Protein AF-A0A1L9VU82-F1 (afdb_monomer_lite)

Radius of gyration: 15.91 Å; chains: 1; bounding box: 41×44×39 Å

Organism: NCBI:txid1160497

Secondary structure (DSSP, 8-state):
-EEE-TTS-EEEEEP-S-TTSPPEEEEEESSS-TTS---HHHHHHHHHHTTS--SS-EEEEEE--TT-SS-TT-SS----GGG-GGGTT-SEEEEEEEPPTTT-TTEEEEEE-HHHHHHHHHHHHH-TTT-TT-EEEEEEPP--SS-EEEEEETTHHHHHHHHHHHHHHHHHHHHHT--

Foldseek 3Di:
DWDADPLGKIKDKQAAPAPVFFEEEQEDEPDDDCPAWPQVLSVLLVVVCSPDHFHHMYIYIHDYDPDPPDDPPDPDPPPPCPRCPVVLRHQAYETFTEDDCVPDQAEKEKEWAPVLSVLLVVLVVPDPPDHDPGHYHYHHDPDDSHTYMYIYYHPRNVSSNSSSRSVRVVSVVVVVVVD

Structure (mmCIF, N/CA/C/O backbone):
data_AF-A0A1L9VU82-F1
#
_entry.id   AF-A0A1L9VU82-F1
#
loop_
_atom_site.group_PDB
_atom_site.id
_atom_site.type_symbol
_atom_site.label_atom_id
_atom_site.label_alt_id
_atom_site.label_comp_id
_atom_site.label_asym_id
_atom_site.label_entity_id
_atom_site.label_seq_id
_atom_site.pdbx_PDB_ins_code
_atom_site.Cartn_x
_atom_site.Cartn_y
_atom_site.Cartn_z
_atom_site.occupancy
_atom_site.B_iso_or_equiv
_atom_site.auth_seq_id
_atom_site.auth_comp_id
_atom_site.auth_asym_id
_atom_site.auth_atom_id
_atom_site.pdbx_PDB_model_num
ATOM 1 N N . MET A 1 1 ? 2.979 -10.911 12.994 1.00 72.31 1 MET A N 1
ATOM 2 C CA . MET A 1 1 ? 2.728 -12.376 13.008 1.00 72.31 1 MET A CA 1
ATOM 3 C C . MET A 1 1 ? 3.046 -12.938 11.627 1.00 72.31 1 MET A C 1
ATOM 5 O O . MET A 1 1 ? 2.798 -12.221 10.667 1.00 72.31 1 MET A O 1
ATOM 9 N N . SER A 1 2 ? 3.612 -14.147 11.511 1.00 77.44 2 SER A N 1
ATOM 10 C CA . SER A 1 2 ? 3.849 -14.797 10.211 1.00 77.44 2 SER A CA 1
ATOM 11 C C . SER A 1 2 ? 2.883 -15.961 9.984 1.00 77.44 2 SER A C 1
ATOM 13 O O . SER A 1 2 ? 2.657 -16.769 10.884 1.00 77.44 2 SER A O 1
ATOM 15 N N . GLN A 1 3 ? 2.311 -16.044 8.785 1.00 80.44 3 GLN A N 1
ATOM 16 C CA . GLN A 1 3 ? 1.389 -17.103 8.375 1.00 80.44 3 GLN A CA 1
ATOM 17 C C . GLN A 1 3 ? 1.705 -17.534 6.942 1.00 80.44 3 GLN A C 1
ATOM 19 O O . GLN A 1 3 ? 2.102 -16.713 6.123 1.00 80.44 3 GLN A O 1
ATOM 24 N N . VAL A 1 4 ? 1.527 -18.818 6.635 1.00 79.19 4 VAL A N 1
ATOM 25 C CA . VAL A 1 4 ? 1.589 -19.332 5.261 1.00 79.19 4 VAL A CA 1
ATOM 26 C C . VAL A 1 4 ? 0.182 -19.739 4.847 1.00 79.19 4 VAL A C 1
ATOM 28 O O . VAL A 1 4 ? -0.491 -20.448 5.600 1.00 79.19 4 VAL A O 1
ATOM 31 N N . ASP A 1 5 ? -0.284 -19.266 3.694 1.00 71.88 5 ASP A N 1
ATOM 32 C CA . ASP A 1 5 ? -1.599 -19.647 3.178 1.00 71.88 5 ASP A CA 1
ATOM 33 C C . ASP A 1 5 ? -1.570 -20.995 2.437 1.00 71.88 5 ASP A C 1
ATOM 35 O O . ASP A 1 5 ? -0.529 -21.631 2.255 1.00 71.88 5 ASP A O 1
ATOM 39 N N . ARG A 1 6 ? -2.743 -21.460 1.998 1.00 70.25 6 ARG A N 1
ATOM 40 C CA . ARG A 1 6 ? -2.892 -22.755 1.310 1.00 70.25 6 ARG A CA 1
ATOM 41 C C . ARG A 1 6 ? -2.216 -22.809 -0.060 1.00 70.25 6 ARG A C 1
ATOM 43 O O . ARG A 1 6 ? -2.042 -23.897 -0.601 1.00 70.25 6 ARG A O 1
ATOM 50 N N . THR A 1 7 ? -1.869 -21.658 -0.622 1.00 70.19 7 THR A N 1
ATOM 51 C CA . THR A 1 7 ? -1.217 -21.530 -1.928 1.00 70.19 7 THR A CA 1
ATOM 52 C C . THR A 1 7 ? 0.298 -21.366 -1.814 1.00 70.19 7 THR A C 1
ATOM 54 O O . THR A 1 7 ? 0.990 -21.437 -2.827 1.00 70.19 7 THR A O 1
ATOM 57 N N . GLY A 1 8 ? 0.815 -21.239 -0.585 1.00 74.75 8 GLY A N 1
ATOM 58 C CA . GLY A 1 8 ? 2.235 -21.092 -0.289 1.00 74.75 8 GLY A CA 1
ATOM 59 C C . GLY A 1 8 ? 2.699 -19.641 -0.169 1.00 74.75 8 GLY A C 1
ATOM 60 O O . GLY A 1 8 ? 3.903 -19.417 -0.056 1.00 74.75 8 GLY A O 1
ATOM 61 N N . ASN A 1 9 ? 1.785 -18.662 -0.163 1.00 79.94 9 ASN A N 1
ATOM 62 C CA . ASN A 1 9 ? 2.158 -17.273 0.101 1.00 79.94 9 ASN A CA 1
ATOM 63 C C . ASN A 1 9 ? 2.529 -17.108 1.569 1.00 79.94 9 ASN A C 1
ATOM 65 O O . ASN A 1 9 ? 1.907 -17.714 2.444 1.00 79.94 9 ASN A O 1
ATOM 69 N N . ILE A 1 10 ? 3.508 -16.250 1.841 1.00 85.44 10 ILE A N 1
ATOM 70 C CA . ILE A 1 10 ? 3.912 -15.908 3.205 1.00 85.44 10 ILE A CA 1
ATOM 71 C C . ILE A 1 10 ? 3.358 -14.525 3.524 1.00 85.44 10 ILE A C 1
ATOM 73 O O . ILE A 1 10 ? 3.629 -13.563 2.813 1.00 85.44 10 ILE A O 1
ATOM 77 N N . LEU A 1 11 ? 2.596 -14.428 4.605 1.00 88.00 11 LEU A N 1
ATOM 78 C CA . LEU A 1 11 ? 1.997 -13.200 5.098 1.00 88.00 11 LEU A CA 1
ATOM 79 C C . LEU A 1 11 ? 2.722 -12.781 6.373 1.00 88.00 11 LEU A C 1
ATOM 81 O O . LEU A 1 11 ? 2.823 -13.565 7.320 1.00 88.00 11 LEU A O 1
ATOM 85 N N . LEU A 1 12 ? 3.218 -11.549 6.400 1.00 91.06 12 LEU A N 1
ATOM 86 C CA . LEU A 1 12 ? 3.827 -10.922 7.566 1.00 91.06 12 LEU A CA 1
ATOM 87 C C . LEU A 1 12 ? 2.998 -9.698 7.945 1.00 91.06 12 LEU A C 1
ATOM 89 O O . LEU A 1 12 ? 3.061 -8.677 7.269 1.00 91.06 12 LEU A O 1
ATOM 93 N N . THR A 1 13 ? 2.230 -9.798 9.027 1.00 91.38 13 THR A N 1
ATOM 94 C CA . THR A 1 13 ? 1.357 -8.707 9.483 1.00 91.38 13 THR A CA 1
ATOM 95 C C . THR A 1 13 ? 1.988 -7.939 10.635 1.00 91.38 13 THR A C 1
ATOM 97 O O . THR A 1 13 ? 2.400 -8.536 11.642 1.00 91.38 13 THR A O 1
ATOM 100 N N . HIS A 1 14 ? 2.037 -6.621 10.477 1.00 93.00 14 HIS A N 1
ATOM 101 C CA . HIS A 1 14 ? 2.290 -5.635 11.513 1.00 93.00 14 HIS A CA 1
ATOM 102 C C . HIS A 1 14 ? 0.949 -5.022 11.945 1.00 93.00 14 HIS A C 1
ATOM 104 O O . HIS A 1 14 ? 0.245 -4.494 11.081 1.00 93.00 14 HIS A O 1
ATOM 110 N N . PRO A 1 15 ? 0.576 -5.129 13.232 1.00 92.38 15 PRO A N 1
ATOM 111 C CA . PRO A 1 15 ? -0.695 -4.602 13.708 1.00 92.38 15 PRO A CA 1
ATOM 112 C C . PRO A 1 15 ? -0.704 -3.070 13.662 1.00 92.38 15 PRO A C 1
ATOM 114 O O . PRO A 1 15 ? 0.293 -2.436 14.012 1.00 92.38 15 PRO A O 1
ATOM 117 N N . GLY A 1 16 ? -1.826 -2.503 13.234 1.00 92.62 16 GLY A N 1
ATOM 118 C CA . GLY A 1 16 ? -2.116 -1.078 13.274 1.00 92.62 16 GLY A CA 1
ATOM 119 C C . GLY A 1 16 ? -2.615 -0.631 14.648 1.00 92.62 16 GLY A C 1
ATOM 120 O O . GLY A 1 16 ? -2.527 -1.356 15.643 1.00 92.62 16 GLY A O 1
ATOM 121 N N . GLN A 1 17 ? -3.122 0.598 14.709 1.00 93.31 17 GLN A N 1
ATOM 122 C CA . GLN A 1 17 ? -3.718 1.161 15.924 1.00 93.31 17 GLN A CA 1
ATOM 123 C C . GLN A 1 17 ? -5.180 0.752 16.125 1.00 93.31 17 GLN A C 1
ATOM 125 O O . GLN A 1 17 ? -5.637 0.749 17.267 1.00 93.31 17 GLN A O 1
ATOM 130 N N . ASP A 1 18 ? -5.888 0.422 15.046 1.00 90.19 18 ASP A N 1
ATOM 131 C CA . ASP A 1 18 ? -7.309 0.090 15.063 1.00 90.19 18 ASP A CA 1
ATOM 132 C C . ASP A 1 18 ? -7.541 -1.287 14.425 1.00 90.19 18 ASP A C 1
ATOM 134 O O . ASP A 1 18 ? -7.363 -1.479 13.220 1.00 90.19 18 ASP A O 1
ATOM 138 N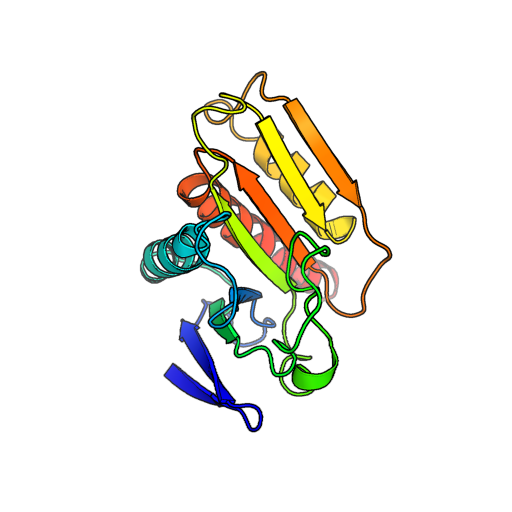 N . ASP A 1 19 ? -7.931 -2.254 15.257 1.00 86.00 19 ASP A N 1
ATOM 139 C CA . ASP A 1 19 ? -8.179 -3.645 14.870 1.00 86.00 19 ASP A CA 1
ATOM 140 C C . ASP A 1 19 ? -9.540 -3.854 14.184 1.00 86.00 19 ASP A C 1
ATOM 142 O O . ASP A 1 19 ? -9.814 -4.942 13.667 1.00 86.00 19 ASP A O 1
ATOM 146 N N . SER A 1 20 ? -10.385 -2.820 14.143 1.00 86.75 20 SER A N 1
ATOM 147 C CA . SER A 1 20 ? -11.648 -2.827 13.407 1.00 86.75 20 SER A CA 1
ATOM 148 C C . SER A 1 20 ? -11.468 -2.498 11.921 1.00 86.75 20 SER A C 1
ATOM 150 O O . SER A 1 20 ? -12.327 -2.840 11.101 1.00 86.75 20 SER A O 1
ATOM 152 N N . LEU A 1 21 ? -10.335 -1.889 11.548 1.00 88.81 21 LEU A N 1
ATOM 153 C CA . LEU A 1 21 ? -10.036 -1.511 10.171 1.00 88.81 21 LEU A CA 1
ATOM 154 C C . LEU A 1 21 ? -9.453 -2.679 9.372 1.00 88.81 21 LEU A C 1
ATOM 156 O O . LEU A 1 21 ? -8.652 -3.483 9.845 1.00 88.81 21 LEU A O 1
ATOM 160 N N . SER A 1 22 ? -9.827 -2.756 8.094 1.00 87.50 22 SER A N 1
ATOM 161 C CA . SER A 1 22 ? -9.292 -3.778 7.189 1.00 87.50 22 SER A CA 1
ATOM 162 C C . SER A 1 22 ? -7.844 -3.478 6.792 1.00 87.50 22 SER A C 1
ATOM 164 O O . SER A 1 22 ? -7.530 -2.385 6.315 1.00 87.50 22 SER A O 1
ATOM 166 N N . ALA A 1 23 ? -6.980 -4.488 6.912 1.00 90.56 23 ALA A N 1
ATOM 167 C CA . ALA A 1 23 ? -5.550 -4.385 6.640 1.00 90.56 23 ALA A CA 1
ATOM 168 C C . ALA A 1 23 ? -5.221 -3.933 5.202 1.00 90.56 23 ALA A C 1
ATOM 170 O O . ALA A 1 23 ? -5.934 -4.259 4.249 1.00 90.56 23 ALA A O 1
ATOM 171 N N . ILE A 1 24 ? -4.084 -3.258 5.036 1.00 92.69 24 ILE A N 1
ATOM 172 C CA . ILE A 1 24 ? -3.488 -2.910 3.741 1.00 92.69 24 ILE A CA 1
ATOM 173 C C . ILE A 1 24 ? -2.420 -3.955 3.401 1.00 92.69 24 ILE A C 1
ATOM 175 O O . ILE A 1 24 ? -1.522 -4.228 4.201 1.00 92.69 24 ILE A O 1
ATOM 179 N N . ALA A 1 25 ? -2.486 -4.532 2.203 1.00 91.94 25 ALA A N 1
ATOM 180 C CA . ALA A 1 25 ? -1.500 -5.497 1.735 1.00 91.94 25 ALA A CA 1
ATOM 181 C C . ALA A 1 25 ? -0.386 -4.829 0.920 1.00 91.94 25 ALA A C 1
ATOM 183 O O . ALA A 1 25 ? -0.658 -4.081 -0.017 1.00 91.94 25 ALA A O 1
ATOM 184 N N . LEU A 1 26 ? 0.866 -5.164 1.227 1.00 92.56 26 LEU A N 1
ATOM 185 C CA . LEU A 1 26 ? 2.043 -4.837 0.425 1.00 92.56 26 LEU A CA 1
ATOM 186 C C . LEU A 1 26 ? 2.483 -6.094 -0.325 1.00 92.56 26 LEU A C 1
ATOM 188 O O . LEU A 1 26 ? 2.825 -7.093 0.300 1.00 92.56 26 LEU A O 1
ATOM 192 N N . ILE A 1 27 ? 2.440 -6.080 -1.655 1.00 87.94 27 ILE A N 1
ATOM 193 C CA . ILE A 1 27 ? 2.631 -7.279 -2.475 1.00 87.94 27 ILE A CA 1
ATOM 194 C C . ILE A 1 27 ? 4.060 -7.346 -3.000 1.00 87.94 27 ILE A C 1
ATOM 196 O O . ILE A 1 27 ? 4.490 -6.495 -3.777 1.00 87.94 27 ILE A O 1
ATOM 200 N N . PHE A 1 28 ? 4.772 -8.408 -2.630 1.00 86.31 28 PHE A N 1
ATOM 201 C CA . PHE A 1 28 ? 6.099 -8.716 -3.145 1.00 86.31 28 PHE A CA 1
ATOM 202 C C . PHE A 1 28 ? 6.079 -10.064 -3.882 1.00 86.31 28 PHE A C 1
ATOM 204 O O . PHE A 1 28 ? 5.889 -11.101 -3.243 1.00 86.31 28 PHE A O 1
ATOM 211 N N . PRO A 1 29 ? 6.275 -10.103 -5.210 1.00 76.88 29 PRO A N 1
ATOM 212 C CA . PRO A 1 29 ? 6.357 -11.364 -5.938 1.00 76.88 29 PRO A CA 1
ATOM 213 C C . PRO A 1 29 ? 7.664 -12.108 -5.605 1.00 76.88 29 PRO A C 1
ATOM 215 O O . PRO A 1 29 ? 8.754 -11.594 -5.834 1.00 76.88 29 PRO A O 1
ATOM 218 N N . LEU A 1 30 ? 7.564 -13.343 -5.104 1.00 73.56 30 LEU A N 1
ATOM 219 C CA . LEU A 1 30 ? 8.698 -14.260 -4.891 1.00 73.56 30 LEU A CA 1
ATOM 220 C C . LEU A 1 30 ? 9.159 -14.941 -6.184 1.00 73.56 30 LEU A C 1
ATOM 222 O O . LEU A 1 30 ? 10.268 -15.469 -6.253 1.00 73.56 30 LEU A O 1
ATOM 226 N N . SER A 1 31 ? 8.289 -14.977 -7.190 1.00 62.91 31 SER A N 1
ATOM 227 C CA . SER A 1 31 ? 8.533 -15.625 -8.475 1.00 62.91 31 SER A CA 1
ATOM 228 C C . SER A 1 31 ? 8.485 -14.570 -9.577 1.00 62.91 31 SER A C 1
ATOM 230 O O . SER A 1 31 ? 7.499 -13.840 -9.700 1.00 62.91 31 SER A O 1
ATOM 232 N N . GLY A 1 32 ? 9.557 -14.475 -10.361 1.00 58.50 32 GLY A N 1
ATOM 233 C CA . GLY A 1 32 ? 9.690 -13.539 -11.473 1.00 58.50 32 GLY A CA 1
ATOM 234 C C . GLY A 1 32 ? 11.131 -13.279 -11.847 1.00 58.50 32 GLY A C 1
ATOM 235 O O . GLY A 1 32 ? 12.031 -13.493 -11.038 1.00 58.50 32 GLY A O 1
ATOM 236 N N . ASP A 1 33 ? 11.344 -12.863 -13.093 1.00 51.12 33 ASP A N 1
ATOM 237 C CA . ASP A 1 33 ? 12.658 -12.460 -13.574 1.00 51.12 33 ASP A CA 1
ATOM 238 C C . ASP A 1 33 ? 13.056 -11.166 -12.843 1.00 51.12 33 ASP A C 1
ATOM 240 O O . ASP A 1 33 ? 12.649 -10.058 -13.197 1.00 51.12 33 ASP A O 1
ATOM 244 N N . THR A 1 34 ? 13.805 -11.322 -11.750 1.00 50.56 34 THR A N 1
ATOM 245 C CA . THR A 1 34 ? 14.296 -10.238 -10.884 1.00 50.56 34 THR A CA 1
ATOM 246 C C . THR A 1 34 ? 15.259 -9.296 -11.609 1.00 50.56 34 THR A C 1
ATOM 248 O O . THR A 1 34 ? 15.684 -8.295 -11.039 1.00 50.56 34 THR A O 1
ATOM 251 N N . SER A 1 35 ? 15.593 -9.587 -12.869 1.00 47.69 35 SER A N 1
ATOM 252 C CA . SER A 1 35 ? 16.568 -8.852 -13.669 1.00 47.69 35 SER A CA 1
ATOM 253 C C . SER A 1 35 ? 16.094 -7.490 -14.189 1.00 47.69 35 SER A C 1
ATOM 255 O O . SER A 1 35 ? 16.939 -6.730 -14.655 1.00 47.69 35 SER A O 1
ATOM 257 N N . LYS A 1 36 ? 14.792 -7.148 -14.129 1.00 50.47 36 LYS A N 1
ATOM 258 C CA . LYS A 1 36 ? 14.283 -5.895 -14.738 1.00 50.47 36 LYS A CA 1
ATOM 259 C C . LYS A 1 36 ? 13.521 -4.930 -13.832 1.00 50.47 36 LYS A C 1
ATOM 261 O O . LYS A 1 36 ? 13.416 -3.773 -14.205 1.00 50.47 36 LYS A O 1
ATOM 266 N N . ASN A 1 37 ? 13.011 -5.353 -12.676 1.00 54.34 37 ASN A N 1
ATOM 267 C CA . ASN A 1 37 ? 12.309 -4.470 -11.736 1.00 54.34 37 ASN A CA 1
ATOM 268 C C . ASN A 1 37 ? 12.549 -4.973 -10.311 1.00 54.34 37 ASN A C 1
ATOM 270 O O . ASN A 1 37 ? 11.834 -5.856 -9.827 1.00 54.34 37 ASN A O 1
ATOM 274 N N . ASP A 1 38 ? 13.573 -4.428 -9.656 1.00 63.38 38 ASP A N 1
ATOM 275 C CA . ASP A 1 38 ? 13.903 -4.759 -8.274 1.00 63.38 38 ASP A CA 1
ATOM 276 C C . ASP A 1 38 ? 12.713 -4.364 -7.383 1.00 63.38 38 ASP A C 1
ATOM 278 O O . ASP A 1 38 ? 12.447 -3.187 -7.143 1.00 63.38 38 ASP A O 1
ATOM 282 N N . SER A 1 39 ? 11.915 -5.354 -6.970 1.00 65.00 39 SER A N 1
ATOM 283 C CA . SER A 1 39 ? 10.719 -5.157 -6.133 1.00 65.00 39 SER A CA 1
ATOM 284 C C . SER A 1 39 ? 11.081 -5.009 -4.651 1.00 65.00 39 SER A C 1
ATOM 286 O O . SER A 1 39 ? 10.201 -4.892 -3.796 1.00 65.00 39 SER A O 1
ATOM 288 N N . MET A 1 40 ? 12.381 -4.973 -4.333 1.00 83.31 40 MET A N 1
ATOM 289 C CA . MET A 1 40 ? 12.904 -4.746 -2.990 1.00 83.31 40 MET A CA 1
ATOM 290 C C . MET A 1 40 ? 12.400 -3.467 -2.300 1.00 83.31 40 MET A C 1
ATOM 292 O O . MET A 1 40 ? 12.277 -3.487 -1.071 1.00 83.31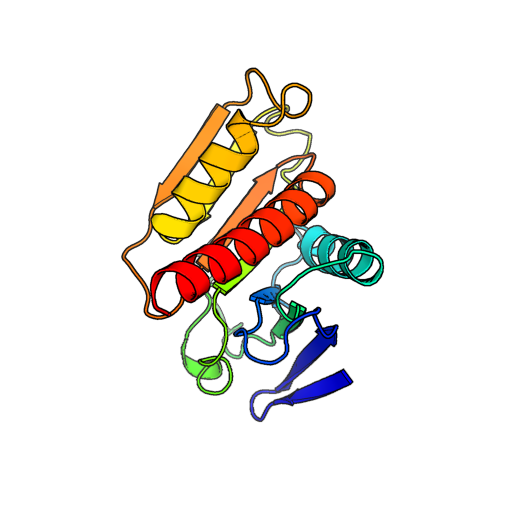 40 MET A O 1
ATOM 296 N N . PRO A 1 41 ? 12.016 -2.384 -3.011 1.00 88.69 41 PRO A N 1
ATOM 297 C CA . PRO A 1 41 ? 11.359 -1.248 -2.383 1.00 88.69 41 PRO A CA 1
ATOM 298 C C . PRO A 1 41 ? 10.097 -1.627 -1.606 1.00 88.69 41 PRO A C 1
ATOM 300 O O . PRO A 1 41 ? 9.848 -1.015 -0.577 1.00 88.69 41 PRO A O 1
ATOM 303 N N . THR A 1 42 ? 9.337 -2.654 -2.009 1.00 91.25 42 THR A N 1
ATOM 304 C CA . THR A 1 42 ? 8.136 -3.069 -1.256 1.00 91.25 42 THR A CA 1
ATOM 305 C C . THR A 1 42 ? 8.485 -3.580 0.140 1.00 91.25 42 THR A C 1
ATOM 307 O O . THR A 1 42 ? 7.836 -3.206 1.116 1.00 91.25 42 THR A O 1
ATOM 310 N N . ILE A 1 43 ? 9.536 -4.397 0.249 1.00 91.94 43 ILE A N 1
ATOM 311 C CA . ILE A 1 43 ? 10.012 -4.911 1.539 1.00 91.94 43 ILE A CA 1
ATOM 312 C C . ILE A 1 43 ? 10.551 -3.760 2.392 1.00 91.94 43 ILE A C 1
ATOM 314 O O . ILE A 1 43 ? 10.211 -3.665 3.564 1.00 91.94 43 ILE A O 1
ATOM 318 N N . ARG A 1 44 ? 11.322 -2.841 1.802 1.00 93.19 44 ARG A N 1
ATOM 319 C CA . ARG A 1 44 ? 11.865 -1.687 2.538 1.00 93.19 44 ARG A CA 1
ATOM 320 C C . ARG A 1 44 ? 10.781 -0.728 3.025 1.00 93.19 44 ARG A C 1
ATOM 322 O O . ARG A 1 44 ? 10.854 -0.258 4.151 1.00 93.19 44 ARG A O 1
ATOM 329 N N . VAL A 1 45 ? 9.749 -0.481 2.215 1.00 94.94 45 VAL A N 1
ATOM 330 C CA . VAL A 1 45 ? 8.566 0.276 2.652 1.00 94.94 45 VAL A CA 1
ATOM 331 C C . VAL A 1 45 ? 7.920 -0.416 3.848 1.00 94.94 45 VAL A C 1
ATOM 333 O O . VAL A 1 45 ? 7.627 0.245 4.837 1.00 94.94 45 VAL A O 1
ATOM 336 N N . PHE A 1 46 ? 7.737 -1.741 3.800 1.00 95.25 46 PHE A N 1
ATOM 337 C CA . PHE A 1 46 ? 7.209 -2.489 4.941 1.00 95.25 46 PHE A CA 1
ATOM 338 C C . PHE A 1 46 ? 8.068 -2.314 6.199 1.00 95.25 46 PHE A C 1
ATOM 340 O O . PHE A 1 46 ? 7.523 -2.020 7.258 1.00 95.25 46 PHE A O 1
ATOM 347 N N . GLU A 1 47 ? 9.392 -2.450 6.083 1.00 95.06 47 GLU A N 1
ATOM 348 C CA . GLU A 1 47 ? 10.339 -2.278 7.192 1.00 95.06 47 GLU A CA 1
ATOM 349 C C . GLU A 1 47 ? 10.252 -0.882 7.826 1.00 95.06 47 GLU A C 1
ATOM 351 O O . GLU A 1 47 ? 10.143 -0.775 9.049 1.00 95.06 47 GLU A O 1
ATOM 356 N N . ASP A 1 48 ? 10.219 0.180 7.017 1.00 95.06 48 ASP A N 1
ATOM 357 C CA . ASP A 1 48 ? 10.090 1.559 7.504 1.00 95.06 48 ASP A CA 1
ATOM 358 C C . ASP A 1 48 ? 8.746 1.789 8.223 1.00 95.06 48 ASP A C 1
ATOM 360 O O . ASP A 1 48 ? 8.664 2.511 9.229 1.00 95.06 48 ASP A O 1
ATOM 364 N N . LEU A 1 49 ? 7.682 1.131 7.754 1.00 95.06 49 LEU A N 1
ATOM 365 C CA . LEU A 1 49 ? 6.356 1.195 8.367 1.00 95.06 49 LEU A CA 1
ATOM 366 C C . LEU A 1 49 ? 6.284 0.470 9.719 1.00 95.06 49 LEU A C 1
ATOM 368 O O . LEU A 1 49 ? 5.484 0.889 10.548 1.00 95.06 49 LEU A O 1
ATOM 372 N N . LEU A 1 50 ? 7.146 -0.517 10.008 1.00 93.31 50 LEU A N 1
ATOM 373 C CA . LEU A 1 50 ? 7.161 -1.226 11.307 1.00 93.31 50 LEU A CA 1
ATOM 374 C C . LEU A 1 50 ? 7.435 -0.309 12.507 1.00 93.31 50 LEU A C 1
ATOM 376 O O . LEU A 1 50 ? 7.135 -0.660 13.647 1.00 93.31 50 LEU A O 1
ATOM 380 N N . SER A 1 51 ? 8.075 0.834 12.259 1.00 89.88 51 SER A N 1
ATOM 381 C CA . SER A 1 51 ? 8.385 1.847 13.274 1.00 89.88 51 SER A CA 1
ATOM 382 C C . SER A 1 51 ? 7.383 3.006 13.298 1.00 89.88 51 SER A C 1
ATOM 384 O O . SER A 1 51 ? 7.488 3.906 14.132 1.00 89.88 51 SER A O 1
ATOM 386 N N . SER A 1 52 ? 6.424 3.007 12.372 1.00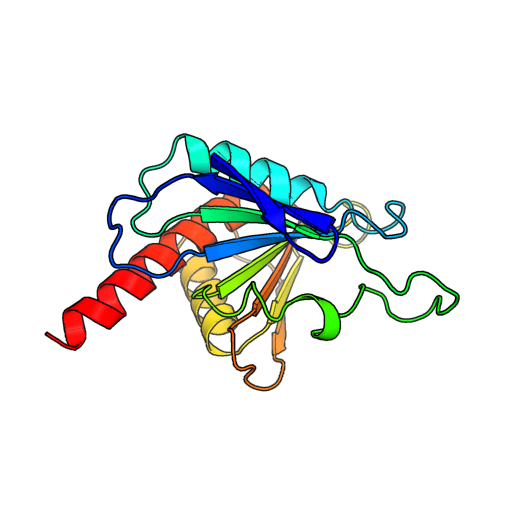 89.94 52 SER A N 1
ATOM 387 C CA . SER A 1 52 ? 5.464 4.087 12.185 1.00 89.94 52 SER A CA 1
ATOM 388 C C . SER A 1 52 ? 4.161 3.810 12.927 1.00 89.94 52 SER A C 1
ATOM 390 O O . SER A 1 52 ? 3.732 2.671 13.062 1.00 89.94 52 SER A O 1
ATOM 392 N N . GLN A 1 53 ? 3.493 4.873 13.370 1.00 89.81 53 GLN A N 1
ATOM 393 C CA . GLN A 1 53 ? 2.105 4.785 13.815 1.00 89.81 53 GLN A CA 1
ATOM 394 C C . GLN A 1 53 ? 1.192 4.864 12.591 1.00 89.81 53 GLN A C 1
ATOM 396 O O . GLN A 1 53 ? 1.266 5.837 11.842 1.00 89.81 53 GLN A O 1
ATOM 401 N N . ILE A 1 54 ? 0.400 3.818 12.364 1.00 92.75 54 ILE A N 1
ATOM 402 C CA . ILE A 1 54 ? -0.518 3.682 11.229 1.00 92.75 54 ILE A CA 1
ATOM 403 C C . ILE A 1 54 ? -1.825 3.106 11.772 1.00 92.75 54 ILE A C 1
ATOM 405 O O . ILE A 1 54 ? -1.788 2.219 12.626 1.00 92.75 54 ILE A O 1
ATOM 409 N N . ALA A 1 55 ? -2.967 3.608 11.304 1.00 93.12 55 ALA A N 1
ATOM 410 C CA . ALA A 1 55 ? -4.265 3.153 11.792 1.00 93.12 55 ALA A CA 1
ATOM 411 C C . ALA A 1 55 ? -4.553 1.700 11.389 1.00 93.12 55 ALA A C 1
ATOM 413 O O . ALA A 1 55 ? -4.853 0.877 12.248 1.00 93.12 55 ALA A O 1
ATOM 414 N N . CYS A 1 56 ? -4.391 1.376 10.104 1.00 92.81 56 CYS A N 1
ATOM 415 C CA . CYS A 1 56 ? -4.641 0.042 9.569 1.00 92.81 56 CYS A CA 1
ATOM 416 C C . CYS A 1 56 ? -3.479 -0.922 9.838 1.00 92.81 56 CYS A C 1
ATOM 418 O O . CYS A 1 56 ? -2.306 -0.548 9.750 1.00 92.81 56 CYS A O 1
ATOM 420 N N . ASP A 1 57 ? -3.811 -2.198 10.031 1.00 93.81 57 ASP A N 1
ATOM 421 C CA . ASP A 1 57 ? -2.861 -3.303 9.908 1.00 93.81 57 ASP A CA 1
ATOM 422 C C . ASP A 1 57 ? -2.140 -3.259 8.553 1.00 93.81 57 ASP A C 1
ATOM 424 O O . ASP A 1 57 ? -2.761 -3.067 7.505 1.00 93.81 57 ASP A O 1
ATOM 428 N N . ILE A 1 58 ? -0.833 -3.522 8.551 1.00 94.44 58 ILE A N 1
ATOM 429 C CA . ILE A 1 58 ? -0.039 -3.645 7.325 1.00 94.44 58 ILE A CA 1
ATOM 430 C C . ILE A 1 58 ? 0.411 -5.091 7.173 1.00 94.44 58 ILE A C 1
ATOM 432 O O . ILE A 1 58 ? 1.073 -5.641 8.051 1.00 94.44 58 ILE A O 1
ATOM 436 N N . THR A 1 59 ? 0.092 -5.719 6.044 1.00 93.12 59 THR A N 1
ATOM 437 C CA . THR A 1 59 ? 0.507 -7.096 5.752 1.00 93.12 59 THR A CA 1
ATOM 438 C C . THR A 1 59 ? 1.406 -7.149 4.529 1.00 93.12 59 THR A C 1
ATOM 440 O O . THR A 1 59 ? 0.955 -6.910 3.414 1.00 93.12 59 THR A O 1
ATOM 443 N N . LEU A 1 60 ? 2.672 -7.519 4.711 1.00 92.31 60 LEU A N 1
ATOM 444 C CA . LEU A 1 60 ? 3.551 -7.880 3.603 1.00 92.31 60 LEU A CA 1
ATOM 445 C C . LEU A 1 60 ? 3.204 -9.291 3.121 1.00 92.31 60 LEU A C 1
ATOM 447 O O . LEU A 1 60 ? 3.291 -10.258 3.877 1.00 92.31 60 LEU A O 1
ATOM 451 N N . VAL A 1 61 ? 2.819 -9.400 1.855 1.00 88.81 61 VAL A N 1
ATOM 452 C CA . VAL A 1 61 ? 2.472 -10.650 1.183 1.00 88.81 61 VAL A CA 1
ATOM 453 C C . VAL A 1 61 ? 3.604 -11.013 0.232 1.00 88.81 61 VAL A C 1
ATOM 455 O O . VAL A 1 61 ? 3.761 -10.413 -0.832 1.00 88.81 61 VAL A O 1
ATOM 458 N N . LEU A 1 62 ? 4.386 -12.018 0.613 1.00 86.50 62 LEU A N 1
ATOM 459 C CA . LEU A 1 62 ? 5.363 -12.650 -0.261 1.00 86.50 62 LEU A CA 1
ATOM 460 C C . LEU A 1 62 ? 4.622 -13.672 -1.128 1.00 86.50 62 LEU A C 1
ATOM 462 O O . LEU A 1 62 ? 4.244 -14.752 -0.666 1.00 86.50 62 LEU A O 1
ATOM 466 N N . TRP A 1 63 ? 4.357 -13.287 -2.369 1.00 78.94 63 TRP A N 1
ATOM 467 C CA . TRP A 1 63 ? 3.456 -13.988 -3.273 1.00 78.94 63 TRP A CA 1
ATOM 468 C C . TRP A 1 63 ? 4.201 -14.986 -4.160 1.00 78.94 63 TRP A C 1
ATOM 470 O O . TRP A 1 63 ? 5.106 -14.611 -4.907 1.00 78.94 63 TRP A O 1
ATOM 480 N N . VAL A 1 64 ? 3.803 -16.257 -4.113 1.00 72.56 64 VAL A N 1
ATOM 481 C CA . VAL A 1 64 ? 4.336 -17.311 -4.985 1.00 72.56 64 VAL A CA 1
ATOM 482 C C . VAL A 1 64 ? 3.408 -17.448 -6.189 1.00 72.56 64 VAL A C 1
ATOM 484 O O . VAL A 1 64 ? 2.294 -17.960 -6.080 1.00 72.56 64 VAL A O 1
ATOM 487 N N . ALA A 1 65 ? 3.847 -16.989 -7.360 1.00 62.09 65 ALA A N 1
ATOM 488 C CA . ALA A 1 65 ? 3.050 -17.138 -8.573 1.00 62.09 65 ALA A CA 1
ATOM 489 C C . ALA A 1 65 ? 3.129 -18.591 -9.074 1.00 62.09 65 ALA A C 1
ATOM 491 O O . ALA A 1 65 ? 4.214 -19.098 -9.354 1.00 62.09 65 ALA A O 1
ATOM 492 N N . GLN A 1 66 ? 1.981 -19.257 -9.219 1.00 53.06 66 GLN A N 1
ATOM 493 C CA . GLN A 1 66 ? 1.920 -20.659 -9.658 1.00 53.06 66 GLN A CA 1
ATOM 494 C C . GLN A 1 66 ? 2.181 -20.863 -11.169 1.00 53.06 66 GLN A C 1
ATOM 496 O O . GLN A 1 66 ? 2.410 -21.994 -11.585 1.00 53.06 66 GLN A O 1
ATOM 501 N N . ASP A 1 67 ? 2.231 -19.796 -11.979 1.00 49.47 67 ASP A N 1
ATOM 502 C CA . ASP A 1 67 ? 2.185 -19.880 -13.452 1.00 49.47 67 ASP A CA 1
ATOM 503 C C . ASP A 1 67 ? 3.460 -19.400 -14.189 1.00 49.47 67 ASP A C 1
ATOM 505 O O . ASP A 1 67 ? 3.380 -18.869 -15.296 1.00 49.47 67 ASP A O 1
ATOM 509 N N . TYR A 1 68 ? 4.666 -19.611 -13.647 1.00 44.41 68 TYR A N 1
ATOM 510 C CA . TYR A 1 68 ? 5.919 -19.337 -14.388 1.00 44.41 68 TYR A CA 1
ATOM 511 C C . TYR A 1 68 ? 6.308 -20.458 -15.370 1.00 44.41 68 TYR A C 1
ATOM 513 O O . TYR A 1 68 ? 7.435 -20.950 -15.375 1.00 44.41 68 TYR A O 1
ATOM 521 N N . VAL A 1 69 ? 5.381 -20.853 -16.247 1.00 34.41 69 VAL A N 1
ATOM 522 C CA . VAL A 1 69 ? 5.693 -21.665 -17.434 1.00 34.41 69 VAL A CA 1
ATOM 523 C C . VAL A 1 69 ? 5.319 -20.878 -18.695 1.00 34.41 69 VAL A C 1
ATOM 525 O O . VAL A 1 69 ? 4.214 -20.988 -19.215 1.00 34.41 69 VAL A O 1
ATOM 528 N N . GLY A 1 70 ? 6.274 -20.094 -19.211 1.00 37.16 70 GLY A N 1
ATOM 529 C CA . GLY A 1 70 ? 6.403 -19.850 -20.655 1.00 37.16 70 GLY A CA 1
ATOM 530 C C . GLY A 1 70 ? 5.598 -18.721 -21.316 1.00 37.16 70 GLY A C 1
ATOM 531 O O . GLY A 1 70 ? 5.115 -18.930 -22.428 1.00 37.16 70 GLY A O 1
ATOM 532 N N . LYS A 1 71 ? 5.488 -17.522 -20.726 1.00 37.44 71 LYS A N 1
ATOM 533 C CA . LYS A 1 71 ? 5.108 -16.310 -21.487 1.00 37.44 71 LYS A CA 1
ATOM 534 C C . LYS A 1 71 ? 5.995 -15.119 -21.121 1.00 37.44 71 LYS A C 1
ATOM 536 O O . LYS A 1 71 ? 5.827 -14.523 -20.068 1.00 37.44 71 LYS A O 1
ATOM 541 N N . GLU A 1 72 ? 6.930 -14.803 -22.013 1.00 39.22 72 GLU A N 1
ATOM 542 C CA . GLU A 1 72 ? 7.982 -13.786 -21.851 1.00 39.22 72 GLU A CA 1
ATOM 543 C C . GLU A 1 72 ? 7.544 -12.331 -22.139 1.00 39.22 72 GLU A C 1
ATOM 545 O O . GLU A 1 72 ? 8.377 -11.438 -22.044 1.00 39.22 72 GLU A O 1
ATOM 550 N N . ASP A 1 73 ? 6.270 -12.051 -22.451 1.00 35.88 73 ASP A N 1
ATOM 551 C CA . ASP A 1 73 ? 5.864 -10.727 -22.979 1.00 35.88 73 ASP A CA 1
ATOM 552 C C . ASP A 1 73 ? 4.955 -9.867 -22.078 1.00 35.88 73 ASP A C 1
ATOM 554 O O . ASP A 1 73 ? 4.699 -8.710 -22.410 1.00 35.88 73 ASP A O 1
ATOM 558 N N . ASP A 1 74 ? 4.486 -10.358 -20.927 1.00 36.94 74 ASP A N 1
ATOM 559 C CA . ASP A 1 74 ? 3.773 -9.495 -19.973 1.00 36.94 74 ASP A CA 1
ATOM 560 C C . ASP A 1 74 ? 4.786 -8.925 -18.968 1.00 36.94 74 ASP A C 1
ATOM 562 O O . ASP A 1 74 ? 5.280 -9.622 -18.085 1.00 36.94 74 ASP A O 1
ATOM 566 N N . LEU A 1 75 ? 5.098 -7.632 -19.121 1.00 39.25 75 LEU A N 1
ATOM 567 C CA . LEU A 1 75 ? 6.108 -6.859 -18.373 1.00 39.25 75 LEU A CA 1
ATOM 568 C C . LEU A 1 75 ? 5.941 -6.837 -16.843 1.00 39.25 75 LEU A C 1
ATOM 570 O O . LEU A 1 75 ? 6.761 -6.245 -16.143 1.00 39.25 75 LEU A O 1
ATOM 574 N N . LEU A 1 76 ? 4.899 -7.468 -16.317 1.00 43.25 76 LEU A N 1
ATOM 575 C CA . LEU A 1 76 ? 4.657 -7.689 -14.904 1.00 43.25 76 LEU A CA 1
ATOM 576 C C . LEU A 1 76 ? 3.883 -9.001 -14.781 1.00 43.25 76 LEU A C 1
ATOM 578 O O . LEU A 1 76 ? 2.978 -9.229 -15.594 1.00 43.25 76 LEU A O 1
ATOM 582 N N . PRO A 1 77 ? 4.141 -9.838 -13.761 1.00 43.59 77 PRO A N 1
ATOM 583 C CA . PRO A 1 77 ? 3.186 -10.871 -13.422 1.00 43.59 77 PRO A CA 1
ATOM 584 C C . PRO A 1 77 ? 1.886 -10.148 -13.073 1.00 43.59 77 PRO A C 1
ATOM 586 O O . PRO A 1 77 ? 1.767 -9.529 -12.015 1.00 43.59 77 PRO A O 1
ATOM 589 N N . ARG A 1 78 ? 0.912 -10.173 -13.994 1.00 45.56 78 ARG A N 1
ATOM 590 C CA . ARG A 1 78 ? -0.469 -9.831 -13.661 1.00 45.56 78 ARG A CA 1
ATOM 591 C C . ARG A 1 78 ? -0.759 -10.625 -12.406 1.00 45.56 78 ARG A C 1
ATOM 593 O O . ARG A 1 78 ? -0.594 -11.841 -12.430 1.00 45.56 78 ARG A O 1
ATOM 600 N N . ILE A 1 79 ? -1.138 -9.942 -11.332 1.00 49.81 79 ILE A N 1
ATOM 601 C CA . ILE A 1 79 ? -1.602 -10.576 -10.105 1.00 49.81 79 ILE A CA 1
ATOM 602 C C . ILE A 1 79 ? -2.799 -11.448 -10.515 1.00 49.81 79 ILE A C 1
ATOM 604 O O . ILE A 1 79 ? -3.933 -10.978 -10.652 1.00 49.81 79 ILE A O 1
ATOM 608 N N . THR A 1 80 ? -2.534 -12.707 -10.864 1.00 43.38 80 THR A N 1
ATOM 609 C CA . THR A 1 80 ? -3.537 -13.632 -11.362 1.00 43.38 80 THR A CA 1
ATOM 610 C C . THR A 1 80 ? -4.337 -14.040 -10.144 1.00 43.38 80 THR A C 1
ATOM 612 O O . THR A 1 80 ? -3.867 -14.702 -9.223 1.00 43.38 80 THR A O 1
ATOM 615 N N . ARG A 1 81 ? -5.584 -13.568 -10.119 1.00 46.62 81 ARG A N 1
ATOM 616 C CA . ARG A 1 81 ? -6.533 -13.695 -9.004 1.00 46.62 81 ARG A CA 1
ATOM 617 C C . ARG A 1 81 ? -6.808 -15.142 -8.562 1.00 46.62 81 ARG A C 1
ATOM 619 O O . ARG A 1 81 ? -7.510 -15.336 -7.575 1.00 46.62 81 ARG A O 1
ATOM 626 N N . SER A 1 82 ? -6.309 -16.149 -9.281 1.00 41.22 82 SER A N 1
ATOM 627 C CA . SER A 1 82 ? -6.571 -17.571 -9.037 1.00 41.22 82 SER A CA 1
ATOM 628 C C . SER A 1 82 ? -5.948 -18.109 -7.743 1.00 41.22 82 SER A C 1
ATOM 630 O O . SER A 1 82 ? -6.464 -19.093 -7.226 1.00 41.22 82 SER A O 1
ATOM 632 N N . GLY A 1 83 ? -4.924 -17.456 -7.174 1.00 44.53 83 GLY A N 1
ATOM 633 C CA . GLY A 1 83 ? -4.312 -17.851 -5.891 1.00 44.53 83 GLY A CA 1
ATOM 634 C C . GLY A 1 83 ? -4.723 -17.016 -4.667 1.00 44.53 83 GLY A C 1
ATOM 635 O O . GLY A 1 83 ? -4.236 -17.254 -3.574 1.00 44.53 83 GLY 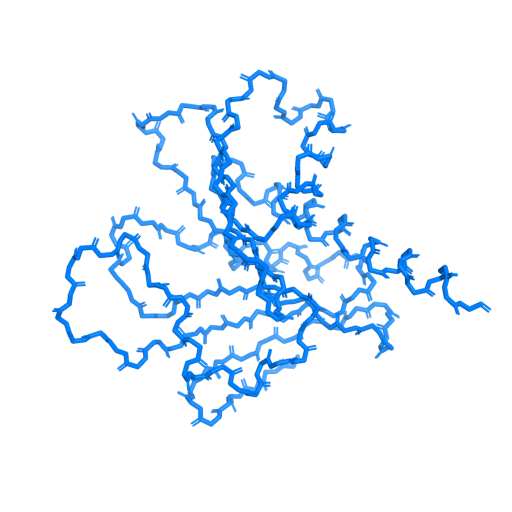A O 1
ATOM 636 N N . ILE A 1 84 ? -5.593 -16.015 -4.838 1.00 52.81 84 ILE A N 1
ATOM 637 C CA . ILE A 1 84 ? -5.746 -14.868 -3.910 1.00 52.81 84 ILE A CA 1
ATOM 638 C C . ILE A 1 84 ? -7.105 -14.908 -3.180 1.00 52.81 84 ILE A C 1
ATOM 640 O O . ILE A 1 84 ? -7.528 -13.934 -2.571 1.00 52.81 84 ILE A O 1
ATOM 644 N N . GLN A 1 85 ? -7.837 -16.028 -3.222 1.00 48.50 85 GLN A N 1
ATOM 645 C CA . GLN A 1 85 ? -9.180 -16.101 -2.616 1.00 48.50 85 GLN A CA 1
ATOM 646 C C . GLN A 1 85 ? -9.182 -15.896 -1.091 1.00 48.50 85 GLN A C 1
ATOM 648 O O . GLN A 1 85 ? -10.140 -15.325 -0.575 1.00 48.50 85 GLN A O 1
ATOM 653 N N . ASP A 1 86 ? -8.105 -16.268 -0.394 1.00 51.66 86 ASP A N 1
ATOM 654 C CA . ASP A 1 86 ? -7.958 -16.030 1.050 1.00 51.66 86 ASP A CA 1
ATOM 655 C C . ASP A 1 86 ? -7.455 -14.600 1.372 1.00 51.66 86 ASP A C 1
ATOM 657 O O . ASP A 1 86 ? -7.505 -14.173 2.519 1.00 51.66 86 ASP A O 1
ATOM 661 N N . LEU A 1 87 ? -7.032 -13.825 0.362 1.00 56.41 87 LEU A N 1
ATOM 662 C CA . LEU A 1 87 ? -6.554 -12.436 0.483 1.00 56.41 87 LEU A CA 1
ATOM 663 C C . LEU A 1 87 ? -7.665 -11.411 0.166 1.00 56.41 87 LEU A C 1
ATOM 665 O O . LEU A 1 87 ? -7.393 -10.234 -0.064 1.00 56.41 87 LEU A O 1
ATOM 669 N N . LEU A 1 88 ? -8.932 -11.844 0.120 1.00 56.38 88 LEU A N 1
ATOM 670 C CA . LEU A 1 88 ? -10.076 -10.976 -0.182 1.00 56.38 88 LEU A CA 1
ATOM 671 C C . LEU A 1 88 ? -10.461 -10.008 0.954 1.00 56.38 88 LEU A C 1
ATOM 673 O O . LEU A 1 88 ? -11.409 -9.243 0.798 1.00 56.38 88 LEU A O 1
ATOM 677 N N . SER A 1 89 ? -9.750 -10.042 2.081 1.00 71.25 89 SER A N 1
ATOM 678 C CA . SER A 1 89 ? -10.028 -9.244 3.280 1.00 71.25 89 SER A CA 1
ATOM 679 C C . SER A 1 89 ? -9.235 -7.937 3.375 1.00 71.25 89 SER A C 1
ATOM 681 O O . SER A 1 89 ? -9.379 -7.226 4.364 1.00 71.25 89 SER A O 1
ATOM 683 N N . PHE A 1 90 ? -8.378 -7.621 2.400 1.00 83.00 90 PHE A N 1
ATOM 684 C CA . PHE A 1 90 ? -7.606 -6.377 2.429 1.00 83.00 90 PHE A CA 1
ATOM 685 C C . PHE A 1 90 ? -8.402 -5.195 1.881 1.00 83.00 90 PHE A C 1
ATOM 687 O O . PHE A 1 90 ? -9.120 -5.322 0.887 1.00 83.00 90 PHE A O 1
ATOM 694 N N . SER A 1 91 ? -8.213 -4.027 2.493 1.00 84.06 91 SER A N 1
ATOM 695 C CA . SER A 1 91 ? -8.763 -2.752 2.021 1.00 84.06 91 SER A CA 1
ATOM 696 C C . SER A 1 91 ? -8.099 -2.285 0.722 1.00 84.06 91 SER A C 1
ATOM 698 O O . SER A 1 91 ? -8.771 -1.735 -0.150 1.00 84.06 91 SER A O 1
ATOM 700 N N . ALA A 1 92 ? -6.801 -2.561 0.556 1.00 87.75 92 ALA A N 1
ATOM 701 C CA . ALA A 1 92 ? -6.055 -2.322 -0.677 1.00 87.75 92 ALA A CA 1
ATOM 702 C C . ALA A 1 92 ? -4.840 -3.240 -0.832 1.00 87.75 92 ALA A C 1
ATOM 704 O O . ALA A 1 92 ? -4.338 -3.815 0.134 1.00 87.75 92 ALA A O 1
ATOM 705 N N . MET A 1 93 ? -4.340 -3.321 -2.067 1.00 88.69 93 MET A N 1
ATOM 706 C CA . MET A 1 93 ? -3.091 -3.990 -2.432 1.00 88.69 93 MET A CA 1
ATOM 707 C C . MET A 1 93 ? -2.121 -2.995 -3.072 1.00 88.69 93 MET A C 1
ATOM 709 O O . MET A 1 93 ? -2.436 -2.379 -4.087 1.00 88.69 93 MET A O 1
ATOM 713 N N . LEU A 1 94 ? -0.928 -2.851 -2.507 1.00 90.50 94 LEU A N 1
ATOM 714 C CA . LEU A 1 94 ? 0.078 -1.895 -2.957 1.00 90.50 94 LEU A CA 1
ATOM 715 C C . LEU A 1 94 ? 1.359 -2.623 -3.365 1.00 90.50 94 LEU A C 1
ATOM 717 O O . LEU A 1 94 ? 1.800 -3.544 -2.681 1.00 90.50 94 LEU A O 1
ATOM 721 N N . GLN A 1 95 ? 1.965 -2.205 -4.472 1.00 89.88 95 GLN A N 1
ATOM 722 C CA . GLN A 1 95 ? 3.231 -2.745 -4.963 1.00 89.88 95 GLN A CA 1
ATOM 723 C C . GLN A 1 95 ? 4.190 -1.612 -5.332 1.00 89.88 95 GLN A C 1
ATOM 725 O O . GLN A 1 95 ? 3.810 -0.633 -5.977 1.00 89.88 95 GLN A O 1
ATOM 730 N N . PHE A 1 96 ? 5.455 -1.774 -4.958 1.00 89.06 96 PHE A N 1
ATOM 731 C CA . PHE A 1 96 ? 6.488 -0.758 -5.104 1.00 89.06 96 PHE A CA 1
ATOM 732 C C . PHE A 1 96 ? 7.704 -1.312 -5.853 1.00 89.06 96 PHE A C 1
ATOM 734 O O . PHE A 1 96 ? 8.242 -2.360 -5.483 1.00 89.06 96 PHE A O 1
ATOM 741 N N . SER A 1 97 ? 8.159 -0.596 -6.881 1.00 86.06 97 SER A N 1
ATOM 742 C CA . SER A 1 97 ? 9.359 -0.945 -7.658 1.00 86.06 97 SER A CA 1
ATOM 743 C C . SER A 1 97 ? 10.157 0.298 -8.045 1.00 86.06 97 SER A C 1
ATOM 745 O O . SER A 1 97 ? 9.574 1.340 -8.317 1.00 86.06 97 SER A O 1
ATOM 747 N N . GLU A 1 98 ? 11.483 0.209 -8.101 1.00 82.88 98 GLU A N 1
ATOM 748 C CA . GLU A 1 98 ? 12.325 1.344 -8.508 1.00 82.88 98 GLU A CA 1
ATOM 749 C C . GLU A 1 98 ? 12.409 1.435 -10.042 1.00 82.88 98 GLU A C 1
ATOM 751 O O . GLU A 1 98 ? 12.382 0.413 -10.727 1.00 82.88 98 GLU A O 1
ATOM 756 N N . ILE A 1 99 ? 12.489 2.652 -10.591 1.00 77.38 99 ILE A N 1
ATOM 757 C CA . ILE A 1 99 ? 12.801 2.857 -12.016 1.00 77.38 99 ILE A CA 1
ATOM 758 C C . ILE A 1 99 ? 14.321 2.866 -12.179 1.00 77.38 99 ILE A C 1
ATOM 760 O O . ILE A 1 99 ? 15.025 3.469 -11.368 1.00 77.38 99 ILE A O 1
ATOM 764 N N . ASP A 1 100 ? 14.823 2.234 -13.242 1.00 68.00 100 ASP A N 1
ATOM 765 C CA . ASP A 1 100 ? 16.248 2.261 -13.561 1.00 68.00 100 ASP A CA 1
ATOM 766 C C . ASP A 1 100 ? 16.730 3.702 -13.807 1.00 68.00 100 ASP A C 1
ATOM 768 O O . ASP A 1 100 ? 16.173 4.436 -14.637 1.00 68.00 100 ASP A O 1
ATOM 772 N N . LYS A 1 101 ? 17.780 4.092 -13.075 1.00 60.72 101 LYS A N 1
ATOM 773 C CA . LYS A 1 101 ? 18.324 5.459 -13.003 1.00 60.72 101 LYS A CA 1
ATOM 774 C C . LYS A 1 101 ? 18.849 5.961 -14.345 1.00 60.72 101 LYS A C 1
ATOM 776 O O . LYS A 1 101 ? 18.999 7.167 -14.519 1.00 60.72 101 LYS A O 1
ATOM 781 N N . GLU A 1 102 ? 19.110 5.056 -15.286 1.00 60.66 102 GLU A N 1
ATOM 782 C CA . GLU A 1 102 ? 19.569 5.392 -16.635 1.00 60.66 102 GLU A CA 1
ATOM 783 C C . GLU A 1 102 ? 18.436 5.833 -17.583 1.00 60.66 102 GLU A C 1
ATOM 785 O O . GLU A 1 102 ? 18.726 6.408 -18.631 1.00 60.66 102 GLU A O 1
ATOM 790 N N . SER A 1 103 ? 17.158 5.598 -17.242 1.00 56.81 103 SER A N 1
ATOM 791 C CA . SER A 1 103 ? 16.044 5.746 -18.199 1.00 56.81 103 SER A CA 1
ATOM 792 C C . SER A 1 103 ? 15.182 7.007 -18.059 1.00 56.81 103 SER A C 1
ATOM 794 O O . SER A 1 103 ? 14.597 7.424 -19.054 1.00 56.81 103 SER A O 1
ATOM 796 N N . ASP A 1 104 ? 15.089 7.629 -16.879 1.00 55.62 104 ASP A N 1
ATOM 797 C CA . ASP A 1 104 ? 14.295 8.853 -16.670 1.00 55.62 104 ASP A CA 1
ATOM 798 C C . ASP A 1 104 ? 14.465 9.356 -15.230 1.00 55.62 104 ASP A C 1
ATOM 800 O O . ASP A 1 104 ? 14.049 8.685 -14.284 1.00 55.62 104 ASP A O 1
ATOM 804 N N . THR A 1 105 ? 15.066 10.530 -15.028 1.00 60.12 105 THR A N 1
ATOM 805 C CA . THR A 1 105 ? 15.478 10.960 -13.680 1.00 60.12 105 THR A CA 1
ATOM 806 C C . THR A 1 105 ? 14.350 11.491 -12.794 1.00 60.12 105 THR A C 1
ATOM 808 O O . THR A 1 105 ? 14.561 11.590 -11.593 1.00 60.12 105 THR A O 1
ATOM 811 N N . ASP A 1 106 ? 13.154 11.768 -13.327 1.00 68.06 106 ASP A N 1
ATOM 812 C CA . ASP A 1 106 ? 12.065 12.399 -12.556 1.00 68.06 106 ASP A CA 1
ATOM 813 C C . ASP A 1 106 ? 10.658 11.885 -12.921 1.00 68.06 106 ASP A C 1
ATOM 815 O O . ASP A 1 106 ? 9.661 12.575 -12.707 1.00 68.06 106 ASP A O 1
ATOM 819 N N . ASN A 1 107 ? 10.536 10.682 -13.489 1.00 79.69 107 ASN A N 1
ATOM 820 C CA . ASN A 1 107 ? 9.222 10.143 -13.847 1.00 79.69 107 ASN A CA 1
ATOM 821 C C . ASN A 1 107 ? 8.630 9.288 -12.725 1.00 79.69 107 ASN A C 1
ATOM 823 O O . ASN A 1 107 ? 9.295 8.441 -12.130 1.00 79.69 107 ASN A O 1
ATOM 827 N N . ILE A 1 108 ? 7.340 9.497 -12.470 1.00 85.69 108 ILE A N 1
ATOM 828 C CA . ILE A 1 108 ? 6.538 8.703 -11.542 1.00 85.69 108 ILE A CA 1
ATOM 829 C C . ILE A 1 108 ? 5.531 7.938 -12.378 1.00 85.69 108 ILE A C 1
ATOM 831 O O . ILE A 1 108 ? 4.757 8.534 -13.127 1.00 85.69 108 ILE A O 1
ATOM 835 N N . ARG A 1 109 ? 5.515 6.617 -12.246 1.00 87.50 109 ARG A N 1
ATOM 836 C CA . ARG A 1 109 ? 4.512 5.775 -12.895 1.00 87.50 109 ARG A CA 1
ATOM 837 C C . ARG A 1 109 ? 3.551 5.261 -11.841 1.00 87.50 109 ARG A C 1
ATOM 839 O O . ARG A 1 109 ? 3.963 4.578 -10.906 1.00 87.50 109 ARG A O 1
ATOM 846 N N . LEU A 1 110 ? 2.281 5.605 -12.011 1.00 88.19 110 LEU A N 1
ATOM 847 C CA . LEU A 1 110 ? 1.173 5.105 -11.212 1.00 88.19 110 LEU A CA 1
ATOM 848 C C . LEU A 1 110 ? 0.310 4.217 -12.098 1.00 88.19 110 LEU A C 1
ATOM 850 O O . LEU A 1 110 ? -0.188 4.655 -13.135 1.00 88.19 110 LEU A O 1
ATOM 854 N N . HIS A 1 111 ? 0.119 2.975 -11.680 1.00 87.06 111 HIS A N 1
ATOM 855 C CA . HIS A 1 111 ? -0.781 2.048 -12.348 1.00 87.06 111 HIS A CA 1
ATOM 856 C C . HIS A 1 111 ? -1.716 1.432 -11.319 1.00 87.06 111 HIS A C 1
ATOM 858 O O . HIS A 1 111 ? -1.248 0.851 -10.343 1.00 87.06 111 HIS A O 1
ATOM 864 N N . GLY A 1 112 ? -3.029 1.568 -11.484 1.00 86.06 112 GLY A N 1
ATOM 865 C CA . GLY A 1 112 ? -3.924 1.088 -10.441 1.00 86.06 112 GLY A CA 1
ATOM 866 C C . GLY A 1 112 ? -5.388 1.440 -10.587 1.00 86.06 112 GLY A C 1
ATOM 867 O O . GLY A 1 112 ? -5.860 1.934 -11.607 1.00 86.06 112 GLY A O 1
ATOM 868 N N . SER A 1 113 ? -6.108 1.167 -9.508 1.00 86.12 113 SER A N 1
ATOM 869 C CA . SER A 1 113 ? -7.514 1.505 -9.343 1.00 86.12 113 SER A CA 1
ATOM 870 C C . SER A 1 113 ? -7.694 3.024 -9.218 1.00 86.12 113 SER A C 1
ATOM 872 O O . SER A 1 113 ? -6.927 3.644 -8.476 1.00 86.12 113 SER A O 1
ATOM 874 N N . PRO A 1 114 ? -8.732 3.621 -9.838 1.00 85.25 114 PRO A N 1
ATOM 875 C CA . PRO A 1 114 ? -8.896 5.077 -9.908 1.00 85.25 114 PRO A CA 1
ATOM 876 C C . PRO A 1 114 ? -8.850 5.784 -8.548 1.00 85.25 114 PRO A C 1
ATOM 878 O O . PRO A 1 114 ? -8.225 6.830 -8.412 1.00 85.25 114 PRO A O 1
ATOM 881 N N . VAL A 1 115 ? -9.453 5.181 -7.515 1.00 85.44 115 VAL A N 1
ATOM 882 C CA . VAL A 1 115 ? -9.466 5.731 -6.146 1.00 85.44 115 VAL A CA 1
ATOM 883 C C . VAL A 1 115 ? -8.053 5.842 -5.569 1.00 85.44 115 VAL A C 1
ATOM 885 O O . VAL A 1 115 ? -7.686 6.887 -5.038 1.00 85.44 115 VAL A O 1
ATOM 888 N N . LEU A 1 116 ? -7.241 4.789 -5.699 1.00 86.81 116 LEU A N 1
ATOM 889 C CA . LEU A 1 116 ? -5.873 4.782 -5.175 1.00 86.81 116 LEU A CA 1
ATOM 890 C C . LEU A 1 116 ? -4.939 5.663 -5.999 1.00 86.81 116 LEU A C 1
ATOM 892 O O . LEU A 1 116 ? -4.082 6.336 -5.438 1.00 86.81 116 LEU A O 1
ATOM 896 N N . VAL A 1 117 ? -5.123 5.682 -7.319 1.00 88.69 117 VAL A N 1
ATOM 897 C CA . VAL A 1 117 ? -4.382 6.566 -8.223 1.00 88.69 117 VAL A CA 1
ATOM 898 C C . VAL A 1 117 ? -4.651 8.028 -7.874 1.00 88.69 117 VAL A C 1
ATOM 900 O O . VAL A 1 117 ? -3.705 8.787 -7.685 1.00 88.69 117 VAL A O 1
ATOM 903 N N . SER A 1 118 ? -5.921 8.405 -7.706 1.00 87.44 118 SER A N 1
ATOM 904 C CA . SER A 1 118 ? -6.306 9.768 -7.328 1.00 87.44 118 SER A CA 1
ATOM 905 C C . SER A 1 118 ? -5.706 10.158 -5.974 1.00 87.44 118 SER A C 1
ATOM 907 O O . SER A 1 118 ? -5.096 11.218 -5.851 1.00 87.44 118 SER A O 1
ATOM 909 N N . LYS A 1 119 ? -5.779 9.268 -4.973 1.00 87.06 119 LYS A N 1
ATOM 910 C CA . LYS A 1 119 ? -5.169 9.502 -3.653 1.00 87.06 119 LYS A CA 1
ATOM 911 C C . LYS A 1 119 ? -3.650 9.630 -3.712 1.00 87.06 119 LYS A C 1
ATOM 913 O O . LYS A 1 119 ? -3.082 10.485 -3.036 1.00 87.06 119 LYS A O 1
ATOM 918 N N . ALA A 1 120 ? -2.993 8.835 -4.552 1.00 88.25 120 ALA A N 1
ATOM 919 C CA . ALA A 1 120 ? -1.563 8.968 -4.787 1.00 88.25 120 ALA A CA 1
ATOM 920 C C . ALA A 1 120 ? -1.219 10.324 -5.406 1.00 88.25 120 ALA A C 1
ATOM 922 O O . ALA A 1 120 ? -0.303 10.988 -4.936 1.00 88.25 120 ALA A O 1
ATOM 923 N N . GLN A 1 121 ? -1.975 10.780 -6.404 1.00 87.62 121 GLN A N 1
ATOM 924 C CA . GLN A 1 121 ? -1.763 12.093 -7.015 1.00 87.62 121 GLN A CA 1
ATOM 925 C C . GLN A 1 121 ? -1.975 13.248 -6.026 1.00 87.62 121 GLN A C 1
ATOM 927 O O . GLN A 1 121 ? -1.187 14.196 -6.023 1.00 87.62 121 GLN A O 1
ATOM 932 N N . GLU A 1 122 ? -3.000 13.169 -5.172 1.00 86.81 122 GLU A N 1
ATOM 933 C CA . GLU A 1 122 ? -3.243 14.144 -4.102 1.00 86.81 122 GLU A CA 1
ATOM 934 C C . GLU A 1 122 ? -2.064 14.202 -3.122 1.00 86.81 122 GLU A C 1
ATOM 936 O O . GLU A 1 122 ? -1.538 15.284 -2.861 1.00 86.81 122 GLU A O 1
ATOM 941 N N . ASN A 1 123 ? -1.601 13.043 -2.637 1.00 84.25 123 ASN A N 1
ATOM 942 C CA . ASN A 1 123 ? -0.465 12.950 -1.718 1.00 84.25 123 ASN A CA 1
ATOM 943 C C . ASN A 1 123 ? 0.823 13.512 -2.344 1.00 84.25 123 ASN A C 1
ATOM 945 O O . ASN A 1 123 ? 1.520 14.310 -1.722 1.00 84.25 123 ASN A O 1
ATOM 949 N N . LEU A 1 124 ? 1.084 13.175 -3.610 1.00 81.31 124 LEU A N 1
ATOM 950 C CA . LEU A 1 124 ? 2.231 13.674 -4.373 1.00 81.31 124 LEU A CA 1
ATOM 951 C C . LEU A 1 124 ? 2.186 15.191 -4.602 1.00 81.31 124 LEU A C 1
ATOM 953 O O . LEU A 1 124 ? 3.231 15.833 -4.673 1.00 81.31 124 LEU A O 1
ATOM 957 N N . SER A 1 125 ? 0.989 15.767 -4.722 1.00 74.81 125 SER A N 1
ATOM 958 C CA . SER A 1 125 ? 0.802 17.209 -4.923 1.00 74.81 125 SER A CA 1
ATOM 959 C C . SER A 1 125 ? 0.894 18.008 -3.619 1.00 74.81 125 SER A C 1
ATOM 961 O O . SER A 1 125 ? 1.180 19.206 -3.655 1.00 74.81 125 SER A O 1
ATOM 963 N N . ALA A 1 126 ? 0.630 17.364 -2.478 1.00 71.19 126 ALA A N 1
ATOM 964 C CA . ALA A 1 126 ? 0.601 17.995 -1.163 1.00 71.19 126 ALA A CA 1
ATOM 965 C C . ALA A 1 126 ? 1.993 18.166 -0.529 1.00 71.19 126 A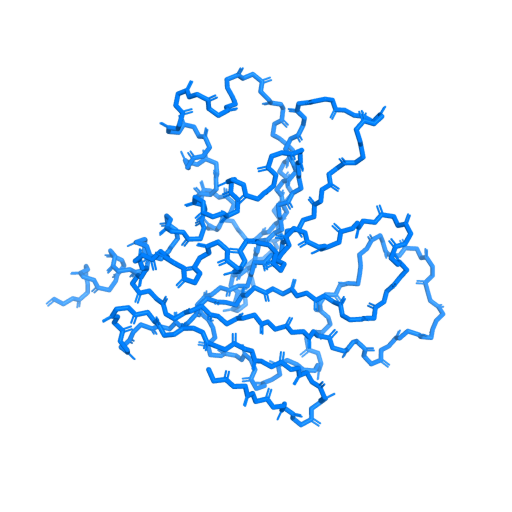LA A C 1
ATOM 967 O O . ALA A 1 126 ? 2.155 19.062 0.298 1.00 71.19 126 ALA A O 1
ATOM 968 N N . ASP A 1 127 ? 2.991 17.363 -0.916 1.00 65.12 127 ASP A N 1
ATOM 969 C CA . ASP A 1 127 ? 4.359 17.472 -0.397 1.00 65.12 127 ASP A CA 1
ATOM 970 C C . ASP A 1 127 ? 5.189 18.520 -1.182 1.00 65.12 127 ASP A C 1
ATOM 972 O O . ASP A 1 127 ? 5.571 18.283 -2.336 1.00 65.12 127 ASP A O 1
ATOM 976 N N . PRO A 1 128 ? 5.522 19.685 -0.584 1.00 50.84 128 PRO A N 1
ATOM 977 C CA . PRO A 1 128 ? 6.238 20.764 -1.265 1.00 50.84 128 PRO A CA 1
ATOM 978 C C . PRO A 1 128 ? 7.687 20.414 -1.634 1.00 50.84 128 PRO A C 1
ATOM 980 O O . PRO A 1 128 ? 8.272 21.103 -2.475 1.00 50.84 128 PRO A O 1
ATOM 983 N N . GLY A 1 129 ? 8.278 19.403 -0.984 1.00 53.75 129 GLY A N 1
ATOM 984 C CA . GLY A 1 129 ? 9.678 19.010 -1.151 1.00 53.75 129 GLY A CA 1
ATOM 985 C C . GLY A 1 129 ? 9.883 17.784 -2.036 1.00 53.75 129 GLY A C 1
ATOM 986 O O . GLY A 1 129 ? 10.997 17.570 -2.520 1.00 53.75 129 GLY A O 1
ATOM 987 N N . SER A 1 130 ? 8.834 16.991 -2.273 1.00 55.44 130 SER A N 1
ATOM 988 C CA . SER A 1 130 ? 9.032 15.678 -2.876 1.00 55.44 130 SER A CA 1
ATOM 989 C C . SER A 1 130 ? 9.253 15.755 -4.382 1.00 55.44 130 SER A C 1
ATOM 991 O O . SER A 1 130 ? 10.304 15.287 -4.826 1.00 55.44 130 SER A O 1
ATOM 993 N N . MET A 1 131 ? 8.349 16.373 -5.167 1.00 55.53 131 MET A N 1
ATOM 994 C CA . MET A 1 131 ? 8.384 16.281 -6.643 1.00 55.53 131 MET A CA 1
ATOM 995 C C . MET A 1 131 ? 7.650 17.407 -7.407 1.00 55.53 131 MET A C 1
ATOM 997 O O . MET A 1 131 ? 6.812 17.163 -8.277 1.00 55.53 131 MET A O 1
ATOM 1001 N N . ARG A 1 132 ? 7.995 18.678 -7.157 1.00 52.34 132 ARG A N 1
ATOM 1002 C CA . ARG A 1 132 ? 7.605 19.771 -8.073 1.00 52.34 132 ARG A CA 1
ATOM 1003 C C . ARG A 1 132 ? 8.315 19.602 -9.425 1.00 52.34 132 ARG A C 1
ATOM 1005 O O . ARG A 1 132 ? 9.483 19.953 -9.543 1.00 52.34 132 ARG A O 1
ATOM 1012 N N . GLY A 1 133 ? 7.597 19.112 -10.438 1.00 54.62 133 GLY A N 1
ATOM 1013 C CA . GLY A 1 133 ? 8.084 19.005 -11.823 1.00 54.62 133 GLY A CA 1
ATOM 1014 C C . GLY A 1 133 ? 8.284 17.583 -12.353 1.00 54.62 133 GLY A C 1
ATOM 1015 O O . GLY A 1 133 ? 8.670 17.438 -13.509 1.00 54.62 133 GLY A O 1
ATOM 1016 N N . ALA A 1 134 ? 8.001 16.553 -11.551 1.00 66.06 134 ALA A N 1
ATOM 1017 C CA . ALA A 1 134 ? 8.026 15.168 -12.012 1.00 66.06 134 ALA A CA 1
ATOM 1018 C C . ALA A 1 134 ? 6.901 14.894 -13.022 1.00 66.06 134 ALA A C 1
ATOM 1020 O O . ALA A 1 134 ? 5.762 15.328 -12.815 1.00 66.06 134 ALA A O 1
ATOM 1021 N N . ASN A 1 135 ? 7.182 14.140 -14.092 1.00 72.19 135 ASN A N 1
ATOM 1022 C CA . ASN A 1 135 ? 6.111 13.711 -14.990 1.00 72.19 135 ASN A CA 1
ATOM 1023 C C . ASN A 1 135 ? 5.406 12.500 -14.381 1.00 72.19 135 ASN A C 1
ATOM 1025 O O . ASN A 1 135 ? 5.999 11.431 -14.211 1.00 72.19 135 ASN A O 1
ATOM 1029 N N . VAL A 1 136 ? 4.121 12.667 -14.073 1.00 79.19 136 VAL A N 1
ATOM 1030 C CA . VAL A 1 136 ? 3.266 11.582 -13.589 1.00 79.19 136 VAL A CA 1
ATOM 1031 C C . VAL A 1 136 ? 2.628 10.894 -14.791 1.00 79.19 136 VAL A C 1
ATOM 1033 O O . VAL A 1 136 ? 1.777 11.468 -15.469 1.00 79.19 136 VAL A O 1
ATOM 1036 N N . CYS A 1 137 ? 3.024 9.654 -15.055 1.00 80.44 137 CYS A N 1
ATOM 1037 C CA . CYS A 1 137 ? 2.336 8.783 -15.996 1.00 80.44 137 CYS A CA 1
ATOM 1038 C C . CYS A 1 137 ? 1.307 7.952 -15.232 1.00 80.44 137 CYS A C 1
ATOM 1040 O O . CYS A 1 137 ? 1.666 7.205 -14.320 1.00 80.44 137 CYS A O 1
ATOM 1042 N N . VAL A 1 138 ? 0.037 8.090 -15.607 1.00 80.81 138 VAL A N 1
ATOM 1043 C CA . VAL A 1 138 ? -1.075 7.389 -14.968 1.00 80.81 138 VAL A CA 1
ATOM 1044 C C . VAL A 1 138 ? -1.689 6.401 -15.940 1.00 80.81 138 VAL A C 1
ATOM 1046 O O . VAL A 1 138 ? -2.109 6.770 -17.036 1.00 80.81 138 VAL A O 1
ATOM 1049 N N . VAL A 1 139 ? -1.780 5.152 -15.505 1.00 78.75 139 VAL A N 1
ATOM 1050 C CA . VAL A 1 139 ? -2.533 4.108 -16.190 1.00 78.75 139 VAL A CA 1
ATOM 1051 C C . VAL A 1 139 ? -3.606 3.613 -15.225 1.00 78.75 139 VAL A C 1
ATOM 1053 O O . VAL A 1 139 ? -3.319 2.919 -14.252 1.00 78.75 139 VAL A O 1
ATOM 1056 N N . GLU A 1 140 ? -4.853 4.007 -15.463 1.00 76.00 140 GLU A N 1
ATOM 1057 C CA . GLU A 1 140 ? -5.981 3.529 -14.666 1.00 76.00 140 GLU A CA 1
ATOM 1058 C C . GLU A 1 140 ? -6.503 2.213 -15.226 1.00 76.00 140 GLU A C 1
ATOM 1060 O O . GLU A 1 140 ? -6.768 2.088 -16.425 1.00 76.00 140 GLU A O 1
ATOM 1065 N N . ASP A 1 141 ? -6.686 1.240 -14.342 1.00 71.50 141 ASP A N 1
ATOM 1066 C CA . ASP A 1 141 ? -7.349 -0.009 -14.680 1.00 71.50 141 ASP A CA 1
ATOM 1067 C C . ASP A 1 141 ? -8.816 0.025 -14.230 1.00 71.50 141 ASP A C 1
ATOM 1069 O O . ASP A 1 141 ? -9.236 0.840 -13.400 1.00 71.50 141 ASP A O 1
ATOM 1073 N N . ARG A 1 142 ? -9.639 -0.870 -14.780 1.00 64.81 142 ARG A N 1
ATOM 1074 C CA . ARG A 1 142 ? -11.048 -0.956 -14.374 1.00 64.81 142 ARG A CA 1
ATOM 1075 C C . ARG A 1 142 ? -11.155 -1.273 -12.885 1.00 64.81 142 ARG A C 1
ATOM 1077 O O . ARG A 1 142 ? -10.388 -2.076 -12.358 1.00 64.81 142 ARG A O 1
ATOM 1084 N N . ALA A 1 143 ? -12.181 -0.710 -12.244 1.00 60.97 143 ALA A N 1
ATOM 1085 C CA . ALA A 1 143 ? -12.490 -0.961 -10.841 1.00 60.97 143 ALA A CA 1
ATOM 1086 C C . ALA A 1 143 ? -12.505 -2.472 -10.542 1.00 60.97 143 ALA A C 1
ATOM 1088 O O . ALA A 1 143 ? -13.341 -3.232 -11.044 1.00 60.97 143 ALA A O 1
ATOM 1089 N N . ALA A 1 144 ? -11.533 -2.907 -9.747 1.00 64.69 144 ALA A N 1
ATOM 1090 C CA . ALA A 1 144 ? -11.455 -4.252 -9.211 1.00 64.69 144 ALA A CA 1
ATOM 1091 C C . ALA A 1 144 ? -12.246 -4.335 -7.898 1.00 64.69 144 ALA A C 1
ATOM 1093 O O . ALA A 1 144 ? -12.581 -3.320 -7.296 1.00 64.69 144 ALA A O 1
ATOM 1094 N N . ARG A 1 145 ? -12.543 -5.560 -7.441 1.00 66.75 145 ARG A N 1
ATOM 1095 C CA . ARG A 1 145 ? -13.181 -5.768 -6.127 1.00 66.75 145 ARG A CA 1
ATOM 1096 C C . ARG A 1 145 ? -12.306 -5.292 -4.968 1.00 66.75 145 ARG A C 1
ATOM 1098 O O . ARG A 1 145 ? -12.848 -4.888 -3.953 1.00 66.75 145 ARG A O 1
ATOM 1105 N N . ILE A 1 146 ? -10.989 -5.362 -5.138 1.00 76.31 146 ILE A N 1
ATOM 1106 C CA . ILE A 1 146 ? -10.009 -4.848 -4.186 1.00 76.31 146 ILE A CA 1
ATOM 1107 C C . ILE A 1 146 ? -9.198 -3.799 -4.934 1.00 76.31 146 ILE A C 1
ATOM 1109 O O . ILE A 1 146 ? -8.638 -4.130 -5.988 1.00 76.31 146 ILE A O 1
ATOM 1113 N N . PRO A 1 147 ? -9.164 -2.553 -4.444 1.00 84.19 147 PRO A N 1
ATOM 1114 C CA . PRO A 1 147 ? -8.318 -1.521 -5.005 1.00 84.19 147 PRO A CA 1
ATOM 1115 C C . PRO A 1 147 ? -6.853 -1.964 -5.001 1.00 84.19 147 PRO A C 1
ATOM 1117 O O . PRO A 1 147 ? -6.342 -2.444 -3.990 1.00 84.19 147 PRO A O 1
ATOM 1120 N N . PHE A 1 148 ? -6.172 -1.790 -6.130 1.00 86.94 148 PHE A N 1
ATOM 1121 C CA . PHE A 1 148 ? -4.733 -2.025 -6.228 1.00 86.94 148 PHE A CA 1
ATOM 1122 C C . PHE A 1 148 ? -4.001 -0.791 -6.749 1.00 86.94 148 PHE A C 1
ATOM 1124 O O . PHE A 1 148 ? -4.573 -0.017 -7.520 1.00 86.94 148 PHE A O 1
ATOM 1131 N N . LEU A 1 149 ? -2.745 -0.617 -6.358 1.00 88.88 149 LEU A N 1
ATOM 1132 C CA . LEU A 1 149 ? -1.882 0.428 -6.891 1.00 88.88 149 LEU A CA 1
ATOM 1133 C C . LEU A 1 149 ? -0.441 -0.052 -6.971 1.00 88.88 149 LEU A C 1
ATOM 1135 O O . LEU A 1 149 ? 0.094 -0.649 -6.041 1.00 88.88 149 LEU A O 1
ATOM 1139 N N . GLN A 1 150 ? 0.191 0.278 -8.083 1.00 88.44 150 GLN A N 1
ATOM 1140 C CA . GLN A 1 150 ? 1.605 0.105 -8.312 1.00 88.44 150 GLN A CA 1
ATOM 1141 C C . GLN A 1 150 ? 2.259 1.469 -8.505 1.00 88.44 150 GLN A C 1
ATOM 1143 O O . GLN A 1 150 ? 1.822 2.262 -9.342 1.00 88.44 150 GLN A O 1
ATOM 1148 N N . LEU A 1 151 ? 3.319 1.712 -7.740 1.00 88.81 151 LEU A N 1
ATOM 1149 C CA . LEU A 1 151 ? 4.144 2.912 -7.818 1.00 88.81 151 LEU A CA 1
ATOM 1150 C C . LEU A 1 151 ? 5.541 2.535 -8.311 1.00 88.81 151 LEU A C 1
ATOM 1152 O O . LEU A 1 151 ? 6.184 1.641 -7.752 1.00 88.81 151 LEU A O 1
ATOM 1156 N N . GLN A 1 152 ? 6.011 3.256 -9.330 1.00 87.69 152 GLN A N 1
ATOM 1157 C CA . GLN A 1 152 ? 7.392 3.178 -9.791 1.00 87.69 152 GLN A CA 1
ATOM 1158 C C . GLN A 1 152 ? 8.035 4.560 -9.866 1.00 87.69 152 GLN A C 1
ATOM 1160 O O . GLN A 1 152 ? 7.500 5.446 -10.533 1.00 87.69 152 GLN A O 1
ATOM 1165 N N . CYS A 1 153 ? 9.172 4.740 -9.192 1.00 84.62 153 CYS A N 1
ATOM 1166 C CA . CYS A 1 153 ? 9.998 5.956 -9.251 1.00 84.62 153 CYS A CA 1
ATOM 1167 C C . CYS A 1 153 ? 11.368 5.743 -8.573 1.00 84.62 153 CYS A C 1
ATOM 1169 O O . CYS A 1 153 ? 11.636 4.681 -8.015 1.00 84.62 153 CYS A O 1
ATOM 1171 N N . ILE A 1 154 ? 12.239 6.756 -8.569 1.00 83.31 154 ILE A N 1
ATOM 1172 C CA . ILE A 1 154 ? 13.537 6.697 -7.866 1.00 83.31 154 ILE A CA 1
ATOM 1173 C C . ILE A 1 154 ? 13.362 6.786 -6.338 1.00 83.31 154 ILE A C 1
ATOM 1175 O O . ILE A 1 154 ? 14.013 6.070 -5.584 1.00 83.31 154 ILE A O 1
ATOM 1179 N N . LYS A 1 155 ? 12.439 7.624 -5.851 1.00 84.94 155 LYS A N 1
ATOM 1180 C CA . LYS A 1 155 ? 12.158 7.808 -4.412 1.00 84.94 155 LYS A CA 1
ATOM 1181 C C . LYS A 1 155 ? 11.057 6.872 -3.896 1.00 84.94 155 LYS A C 1
ATOM 1183 O O . LYS A 1 155 ? 10.238 7.255 -3.064 1.00 84.94 155 LYS A O 1
ATOM 1188 N N . THR A 1 156 ? 11.019 5.640 -4.402 1.00 87.88 156 THR A N 1
ATOM 1189 C CA . THR A 1 156 ? 9.890 4.721 -4.175 1.00 87.88 156 THR A CA 1
ATOM 1190 C C . THR A 1 156 ? 9.652 4.414 -2.698 1.00 87.88 156 THR A C 1
ATOM 1192 O O . THR A 1 156 ? 8.503 4.273 -2.297 1.00 87.88 156 THR A O 1
ATOM 1195 N N . ILE A 1 157 ? 10.705 4.345 -1.880 1.00 90.56 157 ILE A N 1
ATOM 1196 C CA . ILE A 1 157 ? 10.568 4.008 -0.456 1.00 90.56 157 ILE A CA 1
ATOM 1197 C C . ILE A 1 157 ? 9.890 5.148 0.314 1.00 90.56 157 ILE A C 1
ATOM 1199 O O . ILE A 1 157 ? 8.847 4.938 0.924 1.00 90.56 157 ILE A O 1
ATOM 1203 N N . GLU A 1 158 ? 10.436 6.365 0.227 1.00 89.06 158 GLU A N 1
ATOM 1204 C CA . GLU A 1 158 ? 9.901 7.557 0.903 1.00 89.06 158 GLU A CA 1
ATOM 1205 C C . GLU A 1 158 ? 8.429 7.795 0.536 1.00 89.06 158 GLU A C 1
ATOM 1207 O O . GLU A 1 158 ? 7.565 7.954 1.401 1.00 89.06 158 GLU A O 1
ATOM 1212 N N . LEU A 1 159 ? 8.131 7.734 -0.762 1.00 88.31 159 LEU A N 1
ATOM 1213 C CA . LEU A 1 159 ? 6.779 7.919 -1.271 1.00 88.31 159 LEU A CA 1
ATOM 1214 C C . LEU A 1 159 ? 5.863 6.759 -0.921 1.00 88.31 159 LEU A C 1
ATOM 1216 O O . LEU A 1 159 ? 4.706 6.989 -0.596 1.00 88.31 159 LEU A O 1
ATOM 1220 N N . GLY A 1 160 ? 6.360 5.524 -0.967 1.00 91.50 160 GLY A N 1
ATOM 1221 C CA . GLY A 1 160 ? 5.586 4.349 -0.593 1.00 91.50 160 GLY A CA 1
ATOM 1222 C C . GLY A 1 160 ? 5.138 4.418 0.862 1.00 91.50 160 GLY A C 1
ATOM 1223 O O . GLY A 1 160 ? 3.967 4.188 1.151 1.00 91.50 160 GLY A O 1
ATOM 1224 N N . VAL A 1 161 ? 6.028 4.837 1.766 1.00 93.31 161 VAL A N 1
ATOM 1225 C CA . VAL A 1 161 ? 5.700 5.052 3.182 1.00 93.31 161 VAL A CA 1
ATOM 1226 C C . VAL A 1 161 ? 4.658 6.160 3.349 1.00 93.31 161 VAL A C 1
ATOM 1228 O O . VAL A 1 161 ? 3.659 5.953 4.041 1.00 93.31 161 VAL A O 1
ATOM 1231 N N . SER A 1 162 ? 4.863 7.320 2.711 1.00 91.31 162 SER A N 1
ATOM 1232 C CA . SER A 1 162 ? 3.903 8.438 2.741 1.00 91.31 162 SER A CA 1
ATOM 1233 C C . SER A 1 162 ? 2.522 8.012 2.238 1.00 91.31 162 SER A C 1
ATOM 1235 O O . SER A 1 162 ? 1.498 8.310 2.851 1.00 91.31 162 SER A O 1
ATOM 1237 N N . LEU A 1 163 ? 2.498 7.256 1.145 1.00 91.81 163 LEU A N 1
ATOM 1238 C CA . LEU A 1 163 ? 1.282 6.823 0.481 1.00 91.81 163 LEU A CA 1
ATOM 1239 C C . LEU A 1 163 ? 0.490 5.810 1.306 1.00 91.81 163 LEU A C 1
ATOM 1241 O O . LEU A 1 163 ? -0.730 5.925 1.398 1.00 91.81 163 LEU A O 1
ATOM 1245 N N . VAL A 1 164 ? 1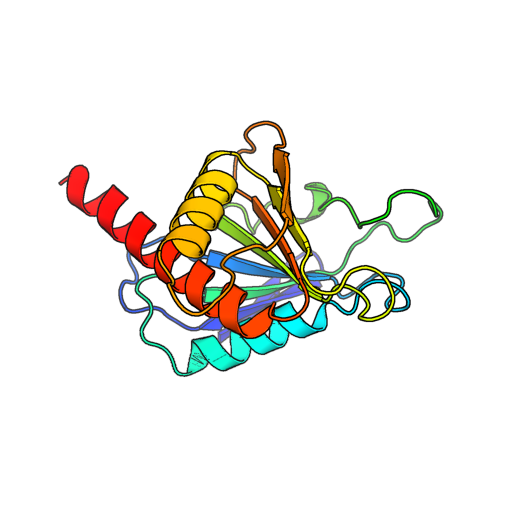.169 4.839 1.924 1.00 94.25 164 VAL A N 1
ATOM 1246 C CA . VAL A 1 164 ? 0.521 3.864 2.814 1.00 94.25 164 VAL A CA 1
ATOM 1247 C C . VAL A 1 164 ? -0.116 4.571 4.007 1.00 94.25 164 VAL A C 1
ATOM 1249 O O . VAL A 1 164 ? -1.260 4.273 4.340 1.00 94.25 164 VAL A O 1
ATOM 1252 N N . LYS A 1 165 ? 0.584 5.542 4.608 1.00 93.38 165 LYS A N 1
ATOM 1253 C CA . LYS A 1 165 ? 0.048 6.358 5.709 1.00 93.38 165 LYS A CA 1
ATOM 1254 C C . LYS A 1 165 ? -1.184 7.143 5.276 1.00 93.38 165 LYS A C 1
ATOM 1256 O O . LYS A 1 165 ? -2.242 6.980 5.866 1.00 93.38 165 LYS A O 1
ATOM 1261 N N . ALA A 1 166 ? -1.077 7.898 4.184 1.00 90.81 166 ALA A N 1
ATOM 1262 C CA . ALA A 1 166 ? -2.190 8.692 3.671 1.00 90.81 166 ALA A CA 1
ATOM 1263 C C . ALA A 1 166 ? -3.411 7.837 3.306 1.00 90.81 166 ALA A C 1
ATOM 1265 O O . ALA A 1 166 ? -4.548 8.265 3.487 1.00 90.81 166 ALA A O 1
ATOM 1266 N N . TYR A 1 167 ? -3.194 6.624 2.792 1.00 91.75 167 TYR A N 1
ATOM 1267 C CA . TYR A 1 167 ? -4.294 5.715 2.500 1.00 91.75 167 TYR A CA 1
ATOM 1268 C C . TYR A 1 167 ? -4.905 5.102 3.764 1.00 91.75 167 TYR A C 1
ATOM 1270 O O . TYR A 1 167 ? -6.124 4.977 3.843 1.00 91.75 167 TYR A O 1
ATOM 1278 N N . SER A 1 168 ? -4.086 4.763 4.760 1.00 93.19 168 SER A N 1
ATOM 1279 C CA . SER A 1 168 ? -4.578 4.333 6.070 1.00 93.19 168 SER A CA 1
ATOM 1280 C C . SER A 1 168 ? -5.462 5.401 6.712 1.00 93.19 168 SER A C 1
ATOM 1282 O O . SER A 1 168 ? -6.543 5.073 7.186 1.00 93.19 168 SER A O 1
ATOM 1284 N N . ASP A 1 169 ? -5.035 6.664 6.698 1.00 91.44 169 ASP A N 1
ATOM 1285 C CA . ASP A 1 169 ? -5.816 7.779 7.248 1.00 91.44 169 ASP A CA 1
ATOM 1286 C C . ASP A 1 169 ? -7.124 7.972 6.469 1.00 91.44 169 ASP A C 1
ATOM 1288 O O . ASP A 1 169 ? -8.190 8.135 7.050 1.00 91.44 169 ASP A O 1
ATOM 1292 N N . TYR A 1 170 ? -7.074 7.841 5.141 1.00 90.19 170 TYR A N 1
ATOM 1293 C CA . TYR A 1 170 ? -8.276 7.881 4.310 1.00 90.19 170 TYR A CA 1
ATOM 1294 C C . TYR A 1 170 ? -9.277 6.761 4.639 1.00 90.19 170 TYR A C 1
ATOM 1296 O O . TYR A 1 170 ? -10.483 6.986 4.554 1.00 90.19 170 TYR A O 1
ATOM 1304 N N . ILE A 1 171 ? -8.813 5.557 4.996 1.00 89.81 171 ILE A N 1
ATOM 1305 C CA . ILE A 1 171 ? -9.713 4.486 5.447 1.00 89.81 171 ILE A CA 1
ATOM 1306 C C . ILE A 1 171 ? -10.404 4.901 6.746 1.00 89.81 171 ILE A C 1
ATOM 1308 O O . ILE A 1 171 ? -11.617 4.747 6.827 1.00 89.81 171 ILE A O 1
ATOM 1312 N N . VAL A 1 172 ? -9.675 5.462 7.715 1.00 90.00 172 VAL A N 1
ATOM 1313 C CA . VAL A 1 172 ? -10.268 5.977 8.964 1.00 90.00 172 VAL A CA 1
ATOM 1314 C C . VAL A 1 172 ? -11.357 7.001 8.649 1.00 90.00 172 VAL A C 1
ATOM 1316 O O . VAL A 1 172 ? -12.505 6.812 9.042 1.00 90.00 172 VAL A O 1
ATOM 1319 N N . ASP A 1 173 ? -11.029 8.011 7.837 1.00 88.06 173 ASP A N 1
ATOM 1320 C CA . ASP A 1 173 ? -11.974 9.058 7.438 1.00 88.06 173 ASP A CA 1
ATOM 1321 C C . ASP A 1 173 ? -13.224 8.476 6.766 1.00 88.06 173 ASP A C 1
ATOM 1323 O O . ASP A 1 173 ? -14.330 8.988 6.941 1.00 88.06 173 ASP A O 1
ATOM 1327 N N . LEU A 1 174 ? -13.079 7.418 5.961 1.00 85.31 174 LEU A N 1
ATOM 1328 C CA . LEU A 1 174 ? -14.229 6.762 5.352 1.00 85.31 174 LEU A CA 1
ATOM 1329 C C . LEU A 1 174 ? -15.158 6.173 6.411 1.00 85.31 174 LEU A C 1
ATOM 1331 O O . LEU A 1 174 ? -16.357 6.380 6.283 1.00 85.31 174 LEU A O 1
ATOM 1335 N N . PHE A 1 175 ? -14.637 5.469 7.418 1.00 81.00 175 PHE A N 1
ATOM 1336 C CA . PHE A 1 175 ? -15.453 4.850 8.468 1.00 81.00 175 PHE A CA 1
ATOM 1337 C C . PHE A 1 175 ? -16.095 5.888 9.400 1.00 81.00 175 PHE A C 1
ATOM 1339 O O . PHE A 1 175 ? -17.295 5.791 9.650 1.00 81.00 175 PHE A O 1
ATOM 1346 N N . ASP A 1 176 ? -15.363 6.934 9.792 1.00 80.62 176 ASP A N 1
ATOM 1347 C CA . ASP A 1 176 ? -15.871 8.009 10.662 1.00 80.62 176 ASP A CA 1
ATOM 1348 C C . ASP A 1 176 ? -17.065 8.771 10.055 1.00 80.62 176 ASP A C 1
ATOM 1350 O O . ASP A 1 176 ? -17.875 9.355 10.770 1.00 80.62 176 ASP A O 1
ATOM 1354 N N . ASN A 1 177 ? -17.202 8.780 8.725 1.00 70.25 177 ASN A N 1
ATOM 1355 C CA . ASN A 1 177 ? -18.321 9.432 8.038 1.00 70.25 177 ASN A CA 1
ATOM 1356 C C . ASN A 1 177 ? -19.603 8.573 7.966 1.00 70.25 177 ASN A C 1
ATOM 1358 O O . ASN A 1 177 ? -20.612 9.052 7.437 1.00 70.25 177 ASN A O 1
ATOM 1362 N N . PHE A 1 178 ? -19.578 7.322 8.442 1.00 60.38 178 PHE A N 1
ATOM 1363 C CA . PHE A 1 178 ? -20.736 6.415 8.432 1.00 60.38 178 PHE A CA 1
ATOM 1364 C C . PHE A 1 178 ? -21.306 6.084 9.823 1.00 60.38 178 PHE A C 1
ATOM 1366 O O . PHE A 1 178 ? -22.339 5.407 9.871 1.00 60.38 178 PHE A O 1
ATOM 1373 N N . ASP A 1 179 ? -20.697 6.586 10.901 1.00 48.56 179 ASP A N 1
ATOM 1374 C CA . ASP A 1 179 ? -21.208 6.523 12.284 1.00 48.56 179 ASP A CA 1
ATOM 1375 C C . ASP A 1 179 ? -22.037 7.767 12.672 1.00 48.56 179 ASP A C 1
ATOM 1377 O O . ASP A 1 179 ? -23.023 7.609 13.436 1.00 48.56 179 ASP A O 1
#

pLDDT: mean 76.09, std 17.1, range [34.41, 95.25]

Sequence (179 aa):
MSQVDRTGNILLTHPGQDDSLSAIALIFPLSGDTSKNDSMPTIRVFEDLLSSQIACDITLVLWVAQDYVGKEDDLLPRITRSGIQDLLSFSAMLQFSEIDKESDTDNIRLHGSPVLVSKAQENLSADPGSMRGANVCVVEDRAARIPFLQLQCIKTIELGVSLVKAYSDYIVDLFDNFD